Protein AF-A0A9P4PT91-F1 (afdb_monomer_lite)

Secondary structure (DSSP, 8-state):
-------TTTTTTS-HHHHHHHHHHHHHHSTTTT-GGGS-HHHHHHGGGSPEEEEEEESSSEEEEEEEHHHHHHH-HHHHHHHHH-TT-SEEE---TT--HHHHHHHHHHHHHHTT-S-GGG--S----TT--HHHHHHHHHHHHHHHHTT-GGGT----GGGGGG-

Structure (mmCIF, N/CA/C/O backbone):
data_AF-A0A9P4PT91-F1
#
_entry.id   AF-A0A9P4PT91-F1
#
loop_
_atom_site.group_PDB
_atom_site.id
_atom_site.type_symbol
_atom_site.label_atom_id
_atom_site.label_alt_id
_atom_site.label_comp_id
_atom_site.label_asym_id
_atom_site.label_entity_id
_atom_site.label_seq_id
_atom_site.pdbx_PDB_ins_code
_atom_site.Cartn_x
_atom_site.Cartn_y
_atom_site.Cartn_z
_atom_site.occupancy
_atom_site.B_iso_or_equiv
_atom_site.auth_seq_id
_atom_site.auth_comp_id
_atom_site.auth_asym_id
_atom_site.auth_atom_id
_atom_site.pdbx_PDB_model_num
ATOM 1 N N . ARG A 1 1 ? -26.398 12.991 -12.305 1.00 43.22 1 ARG A N 1
ATOM 2 C CA . ARG A 1 1 ? -25.678 12.300 -11.202 1.00 43.22 1 ARG A CA 1
ATOM 3 C C . ARG A 1 1 ? -25.282 13.352 -10.166 1.00 43.22 1 ARG A C 1
ATOM 5 O O . ARG A 1 1 ? -24.507 14.232 -10.513 1.00 43.22 1 ARG A O 1
ATOM 12 N N . LYS A 1 2 ? -25.861 13.339 -8.955 1.00 34.69 2 LYS A N 1
ATOM 13 C CA . LYS A 1 2 ? -25.479 14.269 -7.873 1.00 34.69 2 LYS A CA 1
ATOM 14 C C . LYS A 1 2 ? -24.047 13.945 -7.431 1.00 34.69 2 LYS A C 1
ATOM 16 O O . LYS A 1 2 ? -23.786 12.828 -6.998 1.00 34.69 2 LYS A O 1
ATOM 21 N N . TYR A 1 3 ? -23.131 14.898 -7.578 1.00 34.69 3 TYR A N 1
ATOM 22 C CA . TYR A 1 3 ? -21.775 14.803 -7.043 1.00 34.69 3 TYR A CA 1
ATOM 23 C C . TYR A 1 3 ? -21.829 15.069 -5.538 1.00 34.69 3 TYR A C 1
ATOM 25 O O . TYR A 1 3 ? -22.063 16.197 -5.112 1.00 34.69 3 TYR A O 1
ATOM 33 N N . ILE A 1 4 ? -21.636 14.026 -4.732 1.00 39.88 4 ILE A N 1
ATOM 34 C CA . ILE A 1 4 ? -21.415 14.177 -3.294 1.00 39.88 4 ILE A CA 1
ATOM 35 C C . ILE A 1 4 ? -19.990 14.716 -3.133 1.00 39.88 4 ILE A C 1
ATOM 37 O O . ILE A 1 4 ? -19.023 14.011 -3.425 1.00 39.88 4 ILE A O 1
ATOM 41 N N . LYS A 1 5 ? -19.851 15.979 -2.712 1.00 36.53 5 LYS A N 1
ATOM 42 C CA . LYS A 1 5 ? -18.574 16.504 -2.214 1.00 36.53 5 LYS A CA 1
ATOM 43 C C . LYS A 1 5 ? -18.258 15.756 -0.920 1.00 36.53 5 LYS A C 1
ATOM 45 O O . LYS A 1 5 ? -18.872 16.020 0.108 1.00 36.53 5 LYS A O 1
ATOM 50 N N . LEU A 1 6 ? -17.338 14.800 -0.992 1.00 42.78 6 LEU A N 1
ATOM 51 C CA . LEU A 1 6 ? -16.742 14.197 0.193 1.00 42.78 6 LEU A CA 1
ATOM 52 C C . LEU A 1 6 ? -15.762 15.219 0.759 1.00 42.78 6 LEU A C 1
ATOM 54 O O . LEU A 1 6 ? -14.688 15.442 0.202 1.00 42.78 6 LEU A O 1
ATOM 58 N N . ASP A 1 7 ? -16.193 15.894 1.816 1.00 43.31 7 ASP A N 1
ATOM 59 C CA . ASP A 1 7 ? -15.322 16.726 2.629 1.00 43.31 7 ASP A CA 1
ATOM 60 C C . ASP A 1 7 ? -14.177 15.844 3.164 1.00 43.31 7 ASP A C 1
ATOM 62 O O . ASP A 1 7 ? -14.392 14.668 3.477 1.00 43.31 7 ASP A O 1
ATOM 66 N N . ASN A 1 8 ? -12.954 16.374 3.268 1.00 49.91 8 ASN A N 1
ATOM 67 C CA . ASN A 1 8 ? -11.756 15.615 3.690 1.00 49.91 8 ASN A CA 1
ATOM 68 C C . ASN A 1 8 ? -11.866 15.019 5.118 1.00 49.91 8 ASN A C 1
ATOM 70 O O . ASN A 1 8 ? -10.926 14.399 5.609 1.00 49.91 8 ASN A O 1
ATOM 74 N N . SER A 1 9 ? -13.006 15.207 5.784 1.00 59.09 9 SER A N 1
ATOM 75 C CA . SER A 1 9 ? -13.342 14.764 7.131 1.00 59.09 9 SER A CA 1
ATOM 76 C C . SER A 1 9 ? -14.063 13.414 7.207 1.00 59.09 9 SER A C 1
ATOM 78 O O . SER A 1 9 ? -14.397 12.990 8.309 1.00 59.09 9 SER A O 1
ATOM 80 N N . TYR A 1 10 ? -14.312 12.728 6.080 1.00 68.31 10 TYR A N 1
ATOM 81 C CA . TYR A 1 10 ? -15.187 11.541 6.060 1.00 68.31 10 TYR A CA 1
ATOM 82 C C . TYR A 1 10 ? -14.800 10.457 7.082 1.00 68.31 10 TYR A C 1
ATOM 84 O O . TYR A 1 10 ? -15.677 9.828 7.663 1.00 68.31 10 TYR A O 1
ATOM 92 N N . TYR A 1 11 ? -13.500 10.279 7.328 1.00 74.75 11 TYR A N 1
ATOM 93 C CA . TYR A 1 11 ? -12.976 9.312 8.296 1.00 74.75 11 TYR A CA 1
ATOM 94 C C . TYR A 1 11 ? -12.383 9.956 9.553 1.00 74.75 11 TYR A C 1
ATOM 96 O O . TYR A 1 11 ? -12.202 9.278 10.557 1.00 74.75 11 TYR A O 1
ATOM 104 N N . SER A 1 12 ? -12.085 11.259 9.543 1.00 73.50 12 SER A N 1
ATOM 105 C CA . SER A 1 12 ? -11.182 11.868 10.531 1.00 73.50 12 SER A CA 1
ATOM 106 C C . SER A 1 12 ? -11.732 11.933 11.961 1.00 73.50 12 SER A C 1
ATOM 108 O O . SER A 1 12 ? -10.968 12.196 12.887 1.00 73.50 12 SER A O 1
ATOM 110 N N . LYS A 1 13 ? -13.041 11.719 12.143 1.00 82.69 13 LYS A N 1
ATOM 111 C CA . LYS A 1 13 ? -13.725 11.734 13.447 1.00 82.69 13 LYS A CA 1
ATOM 112 C C . LYS A 1 13 ? -13.947 10.342 14.043 1.00 82.69 13 LYS A C 1
ATOM 114 O O . LYS A 1 13 ? -14.300 10.246 15.212 1.00 82.69 13 LYS A O 1
ATOM 119 N N . ASP A 1 14 ? -13.772 9.290 13.250 1.00 89.50 14 ASP A N 1
ATOM 120 C CA . ASP A 1 14 ? -13.993 7.911 13.681 1.00 89.50 14 ASP A CA 1
ATOM 121 C C . ASP A 1 14 ? -12.738 7.327 14.345 1.00 89.50 14 ASP A C 1
ATOM 123 O O . ASP A 1 14 ? -11.615 7.744 14.037 1.00 89.50 14 ASP A O 1
ATOM 127 N N . THR A 1 15 ? -12.909 6.310 15.195 1.00 93.31 15 THR A N 1
ATOM 128 C CA . THR A 1 15 ? -11.783 5.496 15.678 1.00 93.31 15 THR A CA 1
ATOM 129 C C . THR A 1 15 ? -11.127 4.750 14.507 1.00 93.31 15 THR A C 1
ATOM 131 O O . THR A 1 15 ? -11.815 4.416 13.536 1.00 93.31 15 THR A O 1
ATOM 134 N N . PRO A 1 16 ? -9.815 4.461 14.554 1.00 93.50 16 PRO A N 1
ATOM 135 C CA . PRO A 1 16 ? -9.128 3.714 13.500 1.00 93.50 16 PRO A CA 1
ATOM 136 C C . PRO A 1 16 ? -9.815 2.404 13.093 1.00 93.50 16 PRO A C 1
ATOM 138 O O . PRO A 1 16 ? -9.910 2.114 11.901 1.00 93.50 16 PRO A O 1
ATOM 141 N N . GLU A 1 17 ? -10.358 1.653 14.051 1.00 96.12 17 GLU A N 1
ATOM 142 C CA . GLU A 1 17 ? -11.142 0.438 13.793 1.00 96.12 17 GLU A CA 1
ATOM 143 C C . GLU A 1 17 ? -12.376 0.723 12.922 1.00 96.12 17 GLU A C 1
ATOM 145 O O . GLU A 1 17 ? -12.584 0.079 11.891 1.00 96.12 17 GLU A O 1
ATOM 150 N N . VAL A 1 18 ? -13.158 1.747 13.279 1.00 95.31 18 VAL A N 1
ATOM 151 C CA . VAL A 1 18 ? -14.354 2.154 12.528 1.00 95.31 18 VAL A CA 1
ATOM 152 C C . VAL A 1 18 ? -13.980 2.664 11.135 1.00 95.31 18 VAL A C 1
ATOM 154 O O . VAL A 1 18 ? -14.680 2.361 10.166 1.00 95.31 18 VAL A O 1
ATOM 157 N N . GLN A 1 19 ? -12.865 3.390 10.995 1.00 94.94 19 GLN A N 1
ATOM 158 C CA . GLN A 1 19 ? -12.363 3.827 9.687 1.00 94.94 19 GLN A CA 1
ATOM 159 C C . GLN A 1 19 ? -12.035 2.630 8.784 1.00 94.94 19 GLN A C 1
ATOM 161 O O . GLN A 1 19 ? -12.431 2.611 7.615 1.00 94.94 19 GLN A O 1
ATOM 166 N N . ILE A 1 20 ? -11.344 1.620 9.326 1.00 95.75 20 ILE A N 1
ATOM 167 C CA . ILE A 1 20 ? -10.992 0.389 8.607 1.00 95.75 20 ILE A CA 1
ATOM 168 C C . ILE A 1 20 ? -12.258 -0.382 8.216 1.00 95.75 20 ILE A C 1
ATOM 170 O O . ILE A 1 20 ? -12.422 -0.743 7.052 1.00 95.75 20 ILE A O 1
ATOM 174 N N . ALA A 1 21 ? -13.196 -0.583 9.141 1.00 96.00 21 ALA A N 1
ATOM 175 C CA . ALA A 1 21 ? -14.445 -1.285 8.851 1.00 96.00 21 ALA A CA 1
ATOM 176 C C . ALA A 1 21 ? -15.251 -0.589 7.738 1.00 96.00 21 ALA A C 1
ATOM 178 O O . ALA A 1 21 ? -15.666 -1.231 6.770 1.00 96.00 21 ALA A O 1
ATOM 179 N N . LYS A 1 22 ? -15.407 0.740 7.821 1.00 94.69 22 LYS A N 1
ATOM 180 C CA . LYS A 1 22 ? -16.112 1.535 6.804 1.00 94.69 22 LYS A CA 1
ATOM 181 C C . LYS A 1 22 ? -15.434 1.457 5.437 1.00 94.69 22 LYS A C 1
ATOM 183 O O . LYS A 1 22 ? -16.132 1.294 4.437 1.00 94.69 22 LYS A O 1
ATOM 188 N N . VAL A 1 23 ? -14.101 1.548 5.365 1.00 95.06 23 VAL A N 1
ATOM 189 C CA . VAL A 1 23 ? -13.407 1.476 4.069 1.00 95.06 23 VAL A CA 1
ATOM 190 C C . VAL A 1 23 ? -13.501 0.082 3.449 1.00 95.06 23 VAL A C 1
ATOM 192 O O . VAL A 1 23 ? -13.674 -0.029 2.237 1.00 95.06 23 VAL A O 1
ATOM 195 N N . LEU A 1 24 ? -13.452 -0.980 4.259 1.00 95.69 24 LEU A N 1
ATOM 196 C CA . LEU A 1 24 ? -13.618 -2.353 3.779 1.00 95.69 24 LEU A CA 1
ATOM 197 C C . LEU A 1 24 ? -15.044 -2.617 3.290 1.00 95.69 24 LEU A C 1
ATOM 199 O O . LEU A 1 24 ? -15.231 -3.306 2.289 1.00 95.69 24 LEU A O 1
ATOM 203 N N . GLU A 1 25 ? -16.047 -2.035 3.941 1.00 94.06 25 GLU A N 1
ATOM 204 C CA . GLU A 1 25 ? -17.428 -2.113 3.471 1.00 94.06 25 GLU A CA 1
ATOM 205 C C . GLU A 1 25 ? -17.629 -1.327 2.169 1.00 94.06 25 GLU A C 1
ATOM 207 O O . GLU A 1 25 ? -18.229 -1.828 1.218 1.00 94.06 25 GLU A O 1
ATOM 212 N N . GLN A 1 26 ? -17.048 -0.129 2.058 1.00 91.00 26 GLN A N 1
ATOM 213 C CA . GLN A 1 26 ? -17.035 0.609 0.794 1.00 91.00 26 GLN A CA 1
ATOM 214 C C . GLN A 1 26 ? -16.344 -0.186 -0.314 1.00 91.00 26 GLN A C 1
ATOM 216 O O . GLN A 1 26 ? -16.871 -0.263 -1.419 1.00 91.00 26 GLN A O 1
ATOM 221 N N . GLN A 1 27 ? -15.206 -0.818 -0.023 1.00 92.94 27 GLN A N 1
ATOM 222 C CA . GLN A 1 27 ? -14.451 -1.615 -0.986 1.00 92.94 27 GLN A CA 1
ATOM 223 C C . GLN A 1 27 ? -15.304 -2.725 -1.617 1.00 92.94 27 GLN A C 1
ATOM 225 O O . GLN A 1 27 ? -15.235 -2.907 -2.829 1.00 92.94 27 GLN A O 1
ATOM 230 N N . LYS A 1 28 ? -16.137 -3.432 -0.840 1.00 90.75 28 LYS A N 1
ATOM 231 C CA . LYS A 1 28 ? -17.046 -4.471 -1.372 1.00 90.75 28 LYS A CA 1
ATOM 232 C C . LYS A 1 28 ? -18.072 -3.912 -2.360 1.00 90.75 28 LYS A C 1
ATOM 234 O O . LYS A 1 28 ? -18.453 -4.595 -3.303 1.00 90.75 28 LYS A O 1
ATOM 239 N N . ASN A 1 29 ? -18.501 -2.673 -2.135 1.00 89.38 29 ASN A N 1
ATOM 240 C CA . ASN A 1 29 ? -19.540 -2.002 -2.911 1.00 89.38 29 ASN A CA 1
ATOM 241 C C . ASN A 1 29 ? -18.981 -1.188 -4.098 1.00 89.38 29 ASN A C 1
ATOM 243 O O . ASN A 1 29 ? -19.744 -0.700 -4.933 1.00 89.38 29 ASN A O 1
ATOM 247 N N . MET A 1 30 ? -17.657 -1.020 -4.192 1.00 88.25 30 MET A N 1
ATOM 248 C CA . MET A 1 30 ? -16.996 -0.289 -5.276 1.00 88.25 30 MET A CA 1
ATOM 249 C C . MET A 1 30 ? -16.708 -1.200 -6.471 1.00 88.25 30 MET A C 1
ATOM 251 O O . MET A 1 30 ? -16.255 -2.338 -6.333 1.00 88.25 30 MET A O 1
ATOM 255 N N . ASN A 1 31 ? -16.887 -0.663 -7.680 1.00 82.56 31 ASN A N 1
ATOM 256 C CA . ASN A 1 31 ? -16.481 -1.363 -8.894 1.00 82.56 31 ASN A CA 1
ATOM 257 C C . ASN A 1 31 ? -14.963 -1.617 -8.872 1.00 82.56 31 ASN A C 1
ATOM 259 O O . ASN A 1 31 ? -14.172 -0.689 -8.703 1.00 82.56 31 ASN A O 1
ATOM 263 N N . GLY A 1 32 ? -14.561 -2.876 -9.048 1.00 83.75 32 GLY A N 1
ATOM 264 C CA . GLY A 1 32 ? -13.161 -3.289 -8.986 1.00 83.75 32 GLY A CA 1
ATOM 265 C C . GLY A 1 32 ? -12.648 -3.705 -7.609 1.00 83.75 32 GLY A C 1
ATOM 266 O O . GLY A 1 32 ? -11.500 -4.136 -7.532 1.00 83.75 32 GLY A O 1
ATOM 267 N N . GLY A 1 33 ? -13.466 -3.626 -6.555 1.00 90.88 33 GLY A N 1
ATOM 268 C CA . GLY A 1 33 ? -13.117 -4.150 -5.236 1.00 90.88 33 GLY A CA 1
ATOM 269 C C . GLY A 1 33 ? -11.904 -3.447 -4.630 1.00 90.88 33 GLY A C 1
ATOM 270 O O . GLY A 1 33 ? -11.941 -2.261 -4.344 1.00 90.88 33 GLY A O 1
ATOM 271 N N . ASP A 1 34 ? -10.816 -4.182 -4.446 1.00 89.31 34 ASP A N 1
ATOM 272 C CA . ASP A 1 34 ? -9.512 -3.730 -3.936 1.00 89.31 34 ASP A CA 1
ATOM 273 C C . ASP A 1 34 ? -8.595 -3.086 -4.999 1.00 89.31 34 ASP A C 1
ATOM 275 O O . ASP A 1 34 ? -7.483 -2.666 -4.673 1.00 89.31 34 ASP A O 1
ATOM 279 N N . ASP A 1 35 ? -9.018 -3.008 -6.266 1.00 91.31 35 ASP A N 1
ATOM 280 C CA . ASP A 1 35 ? -8.271 -2.337 -7.335 1.00 91.31 35 ASP A CA 1
ATOM 281 C C . ASP A 1 35 ? -8.541 -0.826 -7.348 1.00 91.31 35 ASP A C 1
ATOM 283 O O . ASP A 1 35 ? -9.485 -0.341 -7.982 1.00 91.31 35 ASP A O 1
ATOM 287 N N . LEU A 1 36 ? -7.656 -0.059 -6.706 1.00 90.94 36 LEU A N 1
ATOM 288 C CA . LEU A 1 36 ? -7.729 1.401 -6.674 1.00 90.94 36 LEU A CA 1
ATOM 289 C C . LEU A 1 36 ? -7.737 2.018 -8.081 1.00 90.94 36 LEU A C 1
ATOM 291 O O . LEU A 1 36 ? -8.304 3.092 -8.257 1.00 90.94 36 LEU A O 1
ATOM 295 N N . LYS A 1 37 ? -7.192 1.358 -9.115 1.00 88.56 37 LYS A N 1
ATOM 296 C CA . LYS A 1 37 ? -7.228 1.889 -10.493 1.00 88.56 37 LYS A CA 1
ATOM 297 C C . LYS A 1 37 ? -8.653 2.003 -11.036 1.00 88.56 37 LYS A C 1
ATOM 299 O O . LYS A 1 37 ? -8.905 2.841 -11.898 1.00 88.56 37 LYS A O 1
ATOM 304 N N . LYS A 1 38 ? -9.581 1.193 -10.518 1.00 89.62 38 LYS A N 1
ATOM 305 C CA . LYS A 1 38 ? -11.000 1.183 -10.907 1.00 89.62 38 LYS A CA 1
ATOM 306 C C . LYS A 1 38 ? -11.856 2.141 -10.075 1.00 89.62 38 LYS A C 1
ATOM 308 O O . LYS A 1 38 ? -13.006 2.401 -10.423 1.00 89.62 38 LYS A O 1
ATOM 313 N N . TRP A 1 39 ? -11.302 2.706 -9.002 1.00 90.75 39 TRP A N 1
ATOM 314 C CA . TRP A 1 39 ? -12.013 3.638 -8.135 1.00 90.75 39 TRP A CA 1
ATOM 315 C C . TRP A 1 39 ? -12.021 5.054 -8.713 1.00 90.75 39 TRP A C 1
ATOM 317 O O . TRP A 1 39 ? -11.015 5.565 -9.219 1.00 90.75 39 TRP A O 1
ATOM 327 N N . SER A 1 40 ? -13.151 5.750 -8.546 1.00 91.38 40 SER A N 1
ATOM 328 C CA . SER A 1 40 ? -13.229 7.180 -8.862 1.00 91.38 40 SER A CA 1
ATOM 329 C C .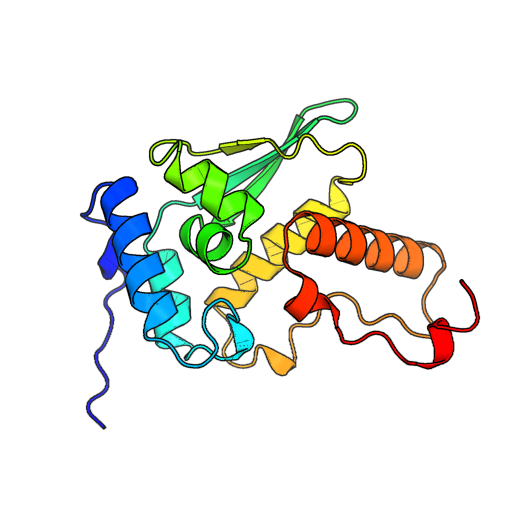 SER A 1 40 ? -12.211 7.981 -8.042 1.00 91.38 40 SER A C 1
ATOM 331 O O . SER A 1 40 ? -11.920 7.648 -6.892 1.00 91.38 40 SER A O 1
ATOM 333 N N . LEU A 1 41 ? -11.697 9.082 -8.600 1.00 91.00 41 LEU A N 1
ATOM 334 C CA . LEU A 1 41 ? -10.751 9.948 -7.886 1.00 91.00 41 LEU A CA 1
ATOM 335 C C . LEU A 1 41 ? -11.312 10.437 -6.543 1.00 91.00 41 LEU A C 1
ATOM 337 O O . LEU A 1 41 ? -10.574 10.525 -5.568 1.00 91.00 41 LEU A O 1
ATOM 341 N N . SER A 1 42 ? -12.612 10.732 -6.481 1.00 91.06 42 SER A N 1
ATOM 342 C CA . SER A 1 42 ? -13.260 11.167 -5.241 1.00 91.06 42 SER A CA 1
ATOM 343 C C . SER A 1 42 ? -13.229 10.084 -4.160 1.00 91.06 42 SER A C 1
ATOM 345 O O . SER A 1 42 ? -12.902 10.386 -3.016 1.00 91.06 42 SER A O 1
ATOM 347 N N . ALA A 1 43 ? -13.527 8.830 -4.517 1.00 91.56 43 ALA A N 1
ATOM 348 C CA . ALA A 1 43 ? -13.463 7.700 -3.587 1.00 91.56 43 ALA A CA 1
ATOM 349 C C . ALA A 1 43 ? -12.028 7.457 -3.099 1.00 91.56 43 ALA A C 1
ATOM 351 O O . ALA A 1 43 ? -11.796 7.254 -1.912 1.00 91.56 43 ALA A O 1
ATOM 352 N N . ARG A 1 44 ? -11.044 7.563 -3.997 1.00 93.00 44 ARG A N 1
ATOM 353 C CA . ARG A 1 44 ? -9.631 7.429 -3.632 1.00 93.00 44 ARG A CA 1
ATOM 354 C C . ARG A 1 44 ? -9.155 8.543 -2.703 1.00 93.00 44 ARG A C 1
ATOM 356 O O . AR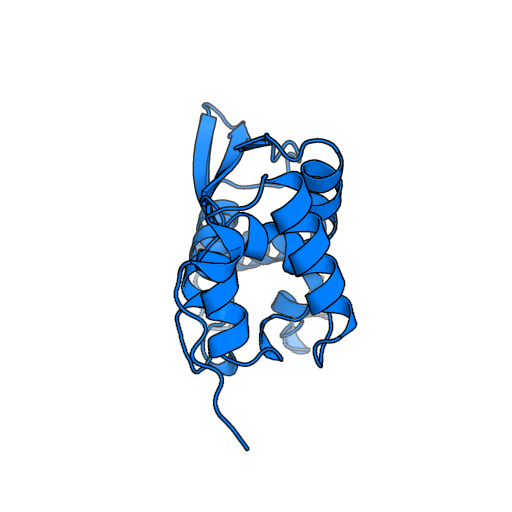G A 1 44 ? -8.488 8.259 -1.716 1.00 93.00 44 ARG A O 1
ATOM 363 N N . LYS A 1 45 ? -9.529 9.798 -2.970 1.00 92.44 45 LYS A N 1
ATOM 364 C CA . LYS A 1 45 ? -9.183 10.940 -2.107 1.00 92.44 45 LYS A CA 1
ATOM 365 C C . LYS A 1 45 ? -9.733 10.789 -0.691 1.00 92.44 45 LYS A C 1
ATOM 367 O O . LYS A 1 45 ? -9.058 11.203 0.246 1.00 92.44 45 LYS A O 1
ATOM 372 N N . ALA A 1 46 ? -10.893 10.152 -0.522 1.00 91.50 46 ALA A N 1
ATOM 373 C CA . ALA A 1 46 ? -11.448 9.881 0.803 1.00 91.50 46 ALA A CA 1
ATOM 374 C C . ALA A 1 46 ? -10.506 9.024 1.671 1.00 91.50 46 ALA A C 1
ATOM 376 O O . ALA A 1 46 ? -10.460 9.220 2.881 1.00 91.50 46 ALA A O 1
ATOM 377 N N . LEU A 1 47 ? -9.674 8.162 1.072 1.00 92.88 47 LEU A N 1
ATOM 378 C CA . LEU A 1 47 ? -8.670 7.357 1.787 1.00 92.88 47 LEU A CA 1
ATOM 379 C C . LEU A 1 47 ? -7.586 8.206 2.469 1.00 92.88 47 LEU A C 1
ATOM 381 O O . LEU A 1 47 ? -6.928 7.728 3.390 1.00 92.88 47 LEU A O 1
ATOM 385 N N . LYS A 1 48 ? -7.415 9.471 2.053 1.00 89.25 48 LYS A N 1
ATOM 386 C CA . LYS A 1 48 ? -6.540 10.441 2.729 1.00 89.25 48 LYS A CA 1
ATOM 387 C C . LYS A 1 48 ? -7.065 10.840 4.113 1.00 89.25 48 LYS A C 1
ATOM 389 O O . LYS A 1 48 ? -6.294 11.342 4.918 1.00 89.25 48 LYS A O 1
ATOM 394 N N . GLY A 1 49 ? -8.363 10.661 4.372 1.00 80.50 49 GLY A N 1
ATOM 395 C CA . GLY A 1 49 ? -8.992 11.033 5.641 1.00 80.50 49 GLY A CA 1
ATOM 396 C C . GLY A 1 49 ? -8.544 10.179 6.831 1.00 80.50 49 GLY A C 1
ATOM 397 O O . GLY A 1 49 ? -8.735 10.596 7.971 1.00 80.50 49 GLY A O 1
ATOM 398 N N . GLY A 1 50 ? -7.945 9.009 6.579 1.00 76.44 50 GLY A N 1
ATOM 399 C CA . GLY A 1 50 ? -7.260 8.230 7.608 1.00 76.44 50 GLY A CA 1
ATOM 400 C C . GLY A 1 50 ? -5.851 8.759 7.878 1.00 76.44 50 GLY A C 1
ATOM 401 O O . GLY A 1 50 ? -5.226 9.372 7.012 1.00 76.44 50 GLY A O 1
ATOM 402 N N . ARG A 1 51 ? -5.325 8.503 9.081 1.00 84.88 51 ARG A N 1
ATOM 403 C CA . ARG A 1 51 ? -3.938 8.861 9.427 1.00 84.88 51 ARG A CA 1
ATOM 404 C C . ARG A 1 51 ? -2.942 8.143 8.501 1.00 84.88 51 ARG A C 1
ATOM 406 O O . ARG A 1 51 ? -3.217 7.051 7.998 1.00 84.88 51 ARG A O 1
ATOM 413 N N . SER A 1 52 ? -1.778 8.751 8.276 1.00 93.12 52 SER A N 1
ATOM 414 C CA . SER A 1 52 ? -0.642 8.042 7.676 1.00 93.12 52 SER A CA 1
ATOM 415 C C . SER A 1 52 ? -0.168 6.933 8.615 1.00 93.12 52 SER A C 1
ATOM 417 O O . SER A 1 52 ? -0.261 7.070 9.834 1.00 93.12 52 SER A O 1
ATOM 419 N N . ALA A 1 53 ? 0.344 5.850 8.041 1.00 95.75 53 ALA A N 1
ATOM 420 C CA . ALA A 1 53 ? 1.067 4.814 8.761 1.00 95.75 53 ALA A CA 1
ATOM 421 C C . ALA A 1 53 ? 2.437 4.595 8.110 1.00 95.75 53 ALA A C 1
ATOM 423 O O . ALA A 1 53 ? 2.603 4.781 6.900 1.00 95.75 53 ALA A O 1
ATOM 424 N N . ALA A 1 54 ? 3.417 4.207 8.917 1.00 96.62 54 ALA A N 1
ATOM 425 C CA . ALA A 1 54 ? 4.757 3.887 8.461 1.00 96.62 54 ALA A CA 1
ATOM 426 C C . ALA A 1 54 ? 4.876 2.412 8.060 1.00 96.62 54 ALA A C 1
ATOM 428 O O . ALA A 1 54 ? 4.311 1.531 8.700 1.00 96.62 54 ALA A O 1
ATOM 429 N N . ILE A 1 55 ? 5.656 2.133 7.021 1.00 96.94 55 ILE A N 1
ATOM 430 C CA . ILE A 1 55 ? 6.140 0.800 6.672 1.00 96.94 55 ILE A CA 1
ATOM 431 C C . ILE A 1 55 ? 7.586 0.700 7.150 1.00 96.94 55 ILE A C 1
ATOM 433 O O . ILE A 1 55 ? 8.440 1.468 6.700 1.00 96.94 55 ILE A O 1
ATOM 437 N N . LEU A 1 56 ? 7.851 -0.243 8.051 1.00 96.31 56 LEU A N 1
ATOM 438 C CA . LEU A 1 56 ? 9.152 -0.422 8.690 1.00 96.31 56 LEU A CA 1
ATOM 439 C C . LEU A 1 56 ? 9.944 -1.541 8.017 1.00 96.31 56 LEU A C 1
ATOM 441 O O . LEU A 1 56 ? 9.501 -2.687 8.020 1.00 96.31 56 LEU A O 1
ATOM 445 N N . VAL A 1 57 ? 11.127 -1.235 7.478 1.00 95.50 57 VAL A N 1
ATOM 446 C CA . VAL A 1 57 ? 12.013 -2.230 6.845 1.00 95.50 57 VAL A CA 1
ATOM 447 C C . VAL A 1 57 ? 13.280 -2.415 7.689 1.00 95.50 57 VAL A C 1
ATOM 449 O O . VAL A 1 57 ? 14.102 -1.492 7.746 1.00 95.50 57 VAL A O 1
ATOM 452 N N . PRO A 1 58 ? 13.488 -3.586 8.320 1.00 88.31 58 PRO A N 1
ATOM 453 C CA . PRO A 1 58 ? 14.679 -3.856 9.118 1.00 88.31 58 PRO A CA 1
ATOM 454 C C . PRO A 1 58 ? 15.843 -4.291 8.210 1.00 88.31 58 PRO A C 1
ATOM 456 O O . PRO A 1 58 ? 15.948 -5.452 7.817 1.00 88.31 58 PRO A O 1
ATOM 459 N N . LYS A 1 59 ? 16.748 -3.374 7.842 1.00 82.19 59 LYS A N 1
ATOM 460 C CA . LYS A 1 59 ? 17.990 -3.728 7.129 1.00 82.19 59 LYS A CA 1
ATOM 461 C C . LYS A 1 59 ? 19.129 -2.767 7.463 1.00 82.19 59 LYS A C 1
ATOM 463 O O . LYS A 1 59 ? 19.130 -1.635 6.998 1.00 82.19 59 LYS A O 1
ATOM 468 N N . ARG A 1 60 ? 20.144 -3.256 8.199 1.00 76.94 60 ARG A N 1
ATOM 469 C CA . ARG A 1 60 ? 21.308 -2.463 8.671 1.00 76.94 60 ARG A CA 1
ATOM 470 C C . ARG A 1 60 ? 20.888 -1.133 9.336 1.00 76.94 60 ARG A C 1
ATOM 472 O O . ARG A 1 60 ? 21.571 -0.127 9.200 1.00 76.94 60 ARG A O 1
ATOM 479 N N . GLY A 1 61 ? 19.733 -1.145 9.999 1.00 85.81 61 GLY A N 1
ATOM 480 C CA . GLY A 1 61 ? 19.001 0.031 10.461 1.00 85.81 61 GLY A CA 1
ATOM 481 C C . GLY A 1 61 ? 17.496 -0.134 10.232 1.00 85.81 61 GLY A C 1
ATOM 482 O O . GLY A 1 61 ? 17.059 -1.091 9.585 1.00 85.81 61 GLY A O 1
ATOM 483 N N . LEU A 1 62 ? 16.713 0.796 10.775 1.00 91.56 62 LEU A N 1
ATOM 484 C CA . LEU A 1 62 ? 15.268 0.873 10.578 1.00 91.56 62 LEU A CA 1
ATOM 485 C C . LEU A 1 62 ? 14.975 1.925 9.504 1.00 91.56 62 LEU A C 1
ATOM 487 O O . LEU A 1 62 ? 15.169 3.114 9.736 1.00 91.56 62 LEU A O 1
ATOM 491 N N . SER A 1 63 ? 14.546 1.498 8.314 1.00 95.38 63 SER A N 1
ATOM 492 C CA . SER A 1 63 ? 14.025 2.428 7.301 1.00 95.38 63 SER A CA 1
ATOM 493 C C . SER A 1 63 ? 12.520 2.607 7.484 1.00 95.38 63 SER A C 1
ATOM 495 O O . SER A 1 63 ? 11.806 1.618 7.656 1.00 95.38 63 SER A O 1
ATOM 497 N N . VAL A 1 64 ? 12.051 3.855 7.422 1.00 96.44 64 VAL A N 1
ATOM 498 C CA . VAL A 1 64 ? 10.663 4.247 7.701 1.00 96.44 64 VAL A CA 1
ATOM 499 C C . VAL A 1 64 ? 10.075 4.923 6.465 1.00 96.44 64 VAL A C 1
ATOM 501 O O . VAL A 1 64 ? 10.613 5.923 5.992 1.00 96.44 64 VAL A O 1
ATOM 504 N N . PHE A 1 65 ? 8.973 4.387 5.936 1.00 96.88 65 PHE A N 1
ATOM 505 C CA . PHE A 1 65 ? 8.303 4.939 4.753 1.00 96.88 65 PHE A CA 1
ATOM 506 C C . PHE A 1 65 ? 6.815 5.159 5.011 1.00 96.88 65 PHE A C 1
ATOM 508 O O . PHE A 1 65 ? 6.079 4.206 5.241 1.00 96.88 65 PHE A O 1
ATOM 515 N N . GLU A 1 66 ? 6.349 6.403 4.940 1.00 96.94 66 GLU A N 1
ATOM 516 C CA . GLU A 1 66 ? 4.949 6.733 5.228 1.00 96.94 66 GLU A CA 1
ATOM 517 C C . GLU A 1 66 ? 4.027 6.607 4.011 1.00 96.94 66 GLU A C 1
ATOM 519 O O . GLU A 1 66 ? 4.332 7.095 2.914 1.00 96.94 66 GLU A O 1
ATOM 524 N N . ALA A 1 67 ? 2.842 6.037 4.236 1.00 96.31 67 ALA A N 1
ATOM 525 C CA . ALA A 1 67 ? 1.750 5.989 3.272 1.00 96.31 67 ALA A CA 1
ATOM 526 C C . ALA A 1 67 ? 0.376 6.150 3.959 1.00 96.31 67 ALA A C 1
ATOM 528 O O . ALA A 1 67 ? 0.252 5.935 5.166 1.00 96.31 67 ALA A O 1
ATOM 529 N N . PRO A 1 68 ? -0.685 6.529 3.221 1.00 96.75 68 PRO A N 1
ATOM 530 C CA . PRO A 1 68 ? -2.030 6.635 3.781 1.00 96.75 68 PRO A CA 1
ATOM 531 C C . PRO A 1 68 ? -2.525 5.256 4.234 1.00 96.75 68 PRO A C 1
ATOM 533 O O . PRO A 1 68 ? -2.667 4.352 3.405 1.00 96.75 68 PRO A O 1
ATOM 536 N N . LYS A 1 69 ? -2.827 5.094 5.529 1.00 96.94 69 LYS A N 1
ATOM 537 C CA . LYS A 1 69 ? -3.170 3.792 6.120 1.00 96.94 69 LYS A CA 1
ATOM 538 C C . LYS A 1 69 ? -4.330 3.109 5.398 1.00 96.94 69 LYS A C 1
ATOM 540 O O . LYS A 1 69 ? -4.231 1.945 5.026 1.00 96.94 69 LYS A O 1
ATOM 545 N N . LEU A 1 70 ? -5.407 3.847 5.125 1.00 96.75 70 LEU A N 1
ATOM 546 C CA . LEU A 1 70 ? -6.583 3.292 4.446 1.00 96.75 70 LEU A CA 1
ATOM 547 C C . LEU A 1 70 ? -6.281 2.880 2.997 1.00 96.75 70 LEU A C 1
ATOM 549 O O . LEU A 1 70 ? -6.842 1.903 2.512 1.00 96.75 70 LEU A O 1
ATOM 553 N N . ALA A 1 71 ? -5.352 3.558 2.313 1.00 96.44 71 ALA A N 1
ATOM 554 C CA . ALA A 1 71 ? -4.902 3.128 0.989 1.00 96.44 71 ALA A CA 1
ATOM 555 C C . ALA A 1 71 ? -4.111 1.814 1.060 1.00 96.44 71 ALA A C 1
ATOM 557 O O . ALA A 1 71 ? -4.294 0.946 0.205 1.00 96.44 71 ALA A O 1
ATOM 558 N N . MET A 1 72 ? -3.277 1.638 2.089 1.00 97.56 72 MET A N 1
ATOM 559 C CA . MET A 1 72 ? -2.562 0.380 2.330 1.00 97.56 72 MET A CA 1
ATOM 560 C C . MET A 1 72 ? -3.542 -0.770 2.609 1.00 97.56 72 MET A C 1
ATOM 562 O O . MET A 1 72 ? -3.446 -1.819 1.982 1.00 97.56 72 MET A O 1
ATOM 566 N N . VAL A 1 73 ? -4.528 -0.540 3.484 1.00 97.62 73 VAL A N 1
ATOM 567 C CA . VAL A 1 73 ? -5.582 -1.506 3.850 1.00 97.62 73 VAL A CA 1
ATOM 568 C C . VAL A 1 73 ? -6.413 -1.940 2.638 1.00 97.62 73 VAL A C 1
ATOM 570 O O . VAL A 1 73 ? -6.709 -3.124 2.471 1.00 97.62 73 VAL A O 1
ATOM 573 N N . VAL A 1 74 ? -6.795 -1.005 1.766 1.00 96.62 74 VAL A N 1
ATOM 574 C CA . VAL A 1 74 ? -7.570 -1.350 0.565 1.00 96.62 74 VAL A CA 1
ATOM 575 C C . VAL A 1 74 ? -6.714 -2.132 -0.425 1.00 96.62 74 VAL A C 1
ATOM 577 O O . VAL A 1 74 ? -7.155 -3.160 -0.927 1.00 96.62 74 VAL A O 1
ATOM 580 N N . SER A 1 75 ? -5.494 -1.674 -0.698 1.00 95.62 75 SER A N 1
ATOM 581 C CA . SER A 1 75 ? -4.692 -2.196 -1.810 1.00 95.62 75 SER A CA 1
ATOM 582 C C . SER A 1 75 ? -3.916 -3.480 -1.508 1.00 95.62 75 SER A C 1
ATOM 584 O O . SER A 1 75 ? -3.600 -4.208 -2.447 1.00 95.62 75 SER A O 1
ATOM 586 N N . SER A 1 76 ? -3.612 -3.772 -0.239 1.00 97.56 76 SER A N 1
ATOM 587 C CA . SER A 1 76 ? -2.822 -4.937 0.173 1.00 97.56 76 SER A CA 1
ATOM 588 C C . SER A 1 76 ? -3.592 -5.789 1.186 1.00 97.56 76 SER A C 1
ATOM 590 O O . SER A 1 76 ? -3.805 -5.337 2.311 1.00 97.56 76 SER A O 1
ATOM 592 N N . PRO A 1 77 ? -3.969 -7.040 0.856 1.00 97.31 77 PRO A N 1
ATOM 593 C CA . PRO A 1 77 ? -4.596 -7.941 1.825 1.00 97.31 77 PRO A CA 1
ATOM 594 C C . PRO A 1 77 ? -3.666 -8.290 2.998 1.00 97.31 77 PRO A C 1
ATOM 596 O O . PRO A 1 77 ? -4.138 -8.464 4.115 1.00 97.31 77 PRO A O 1
ATOM 599 N N . VAL A 1 78 ? -2.347 -8.332 2.781 1.00 98.06 78 VAL A N 1
ATOM 600 C CA . VAL A 1 78 ? -1.375 -8.596 3.857 1.00 98.06 78 VAL A CA 1
ATOM 601 C C . VAL A 1 78 ? -1.369 -7.460 4.877 1.00 98.06 78 VAL A C 1
ATOM 603 O O . VAL A 1 78 ? -1.489 -7.701 6.076 1.00 98.06 78 VAL A O 1
ATOM 606 N N . ILE A 1 79 ? -1.290 -6.212 4.407 1.00 98.12 79 ILE A N 1
ATOM 607 C CA . ILE A 1 79 ? -1.334 -5.045 5.294 1.00 98.12 79 ILE A CA 1
ATOM 608 C C . ILE A 1 79 ? -2.723 -4.888 5.925 1.00 98.12 79 ILE A C 1
ATOM 610 O O . ILE A 1 79 ? -2.835 -4.511 7.091 1.00 98.12 79 ILE A O 1
ATOM 614 N N . ARG A 1 80 ? -3.785 -5.196 5.170 1.00 98.12 80 ARG A N 1
ATOM 615 C CA . ARG A 1 80 ? -5.164 -5.205 5.666 1.00 98.12 80 ARG A CA 1
ATOM 616 C C . ARG A 1 80 ? -5.305 -6.084 6.896 1.00 98.12 80 ARG A C 1
ATOM 618 O O . ARG A 1 80 ? -5.788 -5.584 7.902 1.00 98.12 80 AR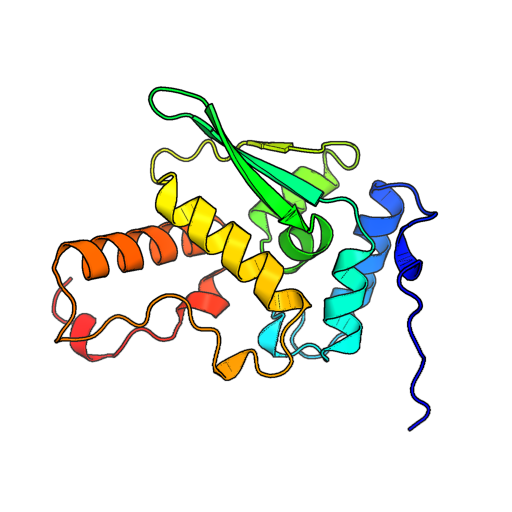G A O 1
ATOM 625 N N . ASN A 1 81 ? -4.887 -7.347 6.815 1.00 98.31 81 ASN A N 1
ATOM 626 C CA . ASN A 1 81 ? -5.033 -8.296 7.918 1.00 98.31 81 ASN A CA 1
ATOM 627 C C . ASN A 1 81 ? -4.349 -7.766 9.181 1.00 98.31 81 ASN A C 1
ATOM 629 O O . ASN A 1 81 ? -4.980 -7.683 10.229 1.00 98.31 81 ASN A O 1
ATOM 633 N N . TYR A 1 82 ? -3.117 -7.271 9.043 1.00 98.44 82 TYR A N 1
ATOM 634 C CA . TYR A 1 82 ? -2.385 -6.679 10.160 1.00 98.44 82 TYR A CA 1
ATOM 635 C C . TYR A 1 82 ? -3.125 -5.496 10.802 1.00 98.44 82 TYR A C 1
ATOM 637 O O . TYR A 1 82 ? -3.254 -5.435 12.018 1.00 98.44 82 TYR A O 1
ATOM 645 N N . PHE A 1 83 ? -3.633 -4.540 10.017 1.00 98.06 83 PHE A N 1
ATOM 646 C CA . PHE A 1 83 ? -4.330 -3.387 10.596 1.00 98.06 83 PHE A CA 1
ATOM 647 C C . PHE A 1 83 ? -5.755 -3.691 11.059 1.00 98.06 83 PHE A C 1
ATOM 649 O O . PHE A 1 83 ? -6.277 -2.935 11.869 1.00 98.06 83 PHE A O 1
ATOM 656 N N . VAL A 1 84 ? -6.381 -4.767 10.582 1.00 97.69 84 VAL A N 1
ATOM 657 C CA . VAL A 1 84 ? -7.635 -5.274 11.158 1.00 97.69 84 VAL A CA 1
ATOM 658 C C . VAL A 1 84 ? -7.380 -5.846 12.555 1.00 97.69 84 VAL A C 1
ATOM 660 O O . VAL A 1 84 ? -8.156 -5.575 13.462 1.00 97.69 84 VAL A O 1
ATOM 663 N N . GLU A 1 85 ? -6.277 -6.571 12.746 1.00 98.06 85 GLU A N 1
ATOM 664 C CA . GLU A 1 85 ? -5.871 -7.114 14.053 1.00 98.06 85 GLU A CA 1
ATOM 665 C C . GLU A 1 85 ? -5.299 -6.034 14.991 1.00 98.06 85 GLU A C 1
ATOM 667 O O . GLU A 1 85 ? -5.428 -6.119 16.212 1.00 98.06 85 GLU A O 1
ATOM 672 N N . HIS A 1 86 ? -4.695 -4.985 14.424 1.00 98.06 86 HIS A N 1
ATOM 673 C CA . HIS A 1 86 ? -4.054 -3.888 15.152 1.00 98.06 86 HIS A CA 1
ATOM 674 C C . HIS A 1 86 ? -4.524 -2.510 14.643 1.00 98.06 86 HIS A C 1
ATOM 676 O O . HIS A 1 86 ? -3.735 -1.741 14.071 1.00 98.06 86 HIS A O 1
ATOM 682 N N . PRO A 1 87 ? -5.804 -2.148 14.846 1.00 97.00 87 PRO A N 1
ATOM 683 C CA . PRO A 1 87 ? -6.390 -0.935 14.277 1.00 97.00 87 PRO A CA 1
ATOM 684 C C . PRO A 1 87 ? -5.738 0.352 14.780 1.00 97.00 87 PRO A C 1
ATOM 686 O O . PRO A 1 87 ? -5.624 1.303 14.011 1.00 97.00 87 PRO A O 1
ATOM 689 N N . GLU A 1 88 ? -5.219 0.381 16.004 1.00 96.25 88 GLU A N 1
ATOM 690 C CA . GLU A 1 88 ? -4.533 1.556 16.563 1.00 96.25 88 GLU A CA 1
ATOM 691 C C . GLU A 1 88 ? -3.082 1.704 16.089 1.00 96.25 88 GLU A C 1
ATOM 693 O O . GLU A 1 88 ? -2.476 2.761 16.255 1.00 96.25 88 GLU A O 1
ATOM 698 N N . SER A 1 89 ? -2.514 0.670 15.461 1.00 97.25 89 SER A N 1
ATOM 699 C CA . SER A 1 89 ? -1.117 0.708 15.042 1.00 97.25 89 SER A CA 1
ATOM 700 C C . SER A 1 89 ? -0.878 1.781 13.980 1.00 97.25 89 SER A C 1
ATOM 702 O O . SER A 1 89 ? -1.617 1.897 12.993 1.00 97.25 89 SER A O 1
ATOM 704 N N . THR A 1 90 ? 0.184 2.558 14.163 1.00 96.75 90 THR A N 1
ATOM 705 C CA . THR A 1 90 ? 0.678 3.541 13.192 1.00 96.75 90 THR A CA 1
ATOM 706 C C . THR A 1 90 ? 1.783 2.969 12.308 1.00 96.75 90 THR A C 1
ATOM 708 O O . THR A 1 90 ? 2.317 3.685 11.466 1.00 96.75 90 THR A O 1
ATOM 711 N N . GLU A 1 91 ? 2.129 1.690 12.477 1.00 97.50 91 GLU A N 1
ATOM 712 C CA . GLU A 1 91 ? 3.304 1.073 11.864 1.00 97.50 91 GLU A CA 1
ATOM 713 C C . GLU A 1 91 ? 2.998 -0.343 11.368 1.00 97.50 91 GLU A C 1
ATOM 715 O O . GLU A 1 91 ? 2.452 -1.169 12.096 1.00 97.50 91 GLU A O 1
ATOM 720 N N . PHE A 1 92 ? 3.389 -0.649 10.132 1.00 97.88 92 PHE A N 1
ATOM 721 C CA . PHE A 1 92 ? 3.367 -1.991 9.560 1.00 97.88 92 PHE A CA 1
ATOM 722 C C . PHE A 1 92 ? 4.802 -2.549 9.484 1.00 97.88 92 PHE A C 1
ATOM 724 O O . PHE A 1 92 ? 5.622 -2.013 8.724 1.00 97.88 92 PHE A O 1
ATOM 731 N N . PRO A 1 93 ? 5.130 -3.617 10.233 1.00 97.31 93 PRO A N 1
ATOM 732 C CA . PRO A 1 93 ? 6.453 -4.223 10.212 1.00 97.31 93 PRO A CA 1
ATOM 733 C C . PRO A 1 93 ? 6.629 -5.091 8.958 1.00 97.31 93 PRO A C 1
ATOM 735 O O . PRO A 1 93 ? 6.108 -6.200 8.847 1.00 97.31 93 PRO A O 1
ATOM 738 N N . ALA A 1 94 ? 7.408 -4.603 7.994 1.00 95.62 94 ALA A N 1
ATOM 739 C CA . ALA A 1 94 ? 7.718 -5.311 6.759 1.00 95.62 94 ALA A CA 1
ATOM 740 C C . ALA A 1 94 ? 8.886 -6.291 6.992 1.00 95.62 94 ALA A C 1
ATOM 742 O O . ALA A 1 94 ? 10.018 -6.059 6.570 1.00 95.62 94 ALA A O 1
ATOM 743 N N . LEU A 1 95 ? 8.603 -7.398 7.686 1.00 94.88 95 LEU A N 1
ATOM 744 C CA . LEU A 1 95 ? 9.615 -8.358 8.159 1.00 94.88 95 LEU A CA 1
ATOM 745 C C . LEU A 1 95 ? 10.148 -9.321 7.085 1.00 94.88 95 LEU A C 1
ATOM 747 O O . LEU A 1 95 ? 11.087 -10.071 7.344 1.00 94.88 95 LEU A O 1
ATOM 751 N N . ASN A 1 96 ? 9.573 -9.334 5.880 1.00 94.75 96 ASN A N 1
ATOM 752 C CA . ASN A 1 96 ? 10.020 -10.251 4.835 1.00 94.75 96 ASN A CA 1
ATOM 753 C C . ASN A 1 96 ? 11.439 -9.871 4.339 1.00 94.75 96 ASN A C 1
ATOM 755 O O . ASN A 1 96 ? 11.648 -8.731 3.914 1.00 94.75 96 ASN A O 1
ATOM 759 N N . PRO A 1 97 ? 12.412 -10.806 4.302 1.00 93.88 97 PRO A N 1
ATOM 760 C CA . PRO A 1 97 ? 13.806 -10.517 3.925 1.00 93.88 97 PRO A CA 1
ATOM 761 C C . PRO A 1 97 ? 13.986 -10.065 2.461 1.00 93.88 97 PRO A C 1
ATOM 763 O O . PRO A 1 97 ? 15.019 -9.489 2.076 1.00 93.88 97 PRO A O 1
ATOM 766 N N . HIS A 1 98 ? 12.984 -10.305 1.615 1.00 93.94 98 HIS A N 1
ATOM 767 C CA . HIS A 1 98 ? 12.966 -9.839 0.233 1.00 93.94 98 HIS A CA 1
ATOM 768 C C . HIS A 1 98 ? 12.563 -8.367 0.109 1.00 93.94 98 HIS A C 1
ATOM 770 O O . HIS A 1 98 ? 12.857 -7.757 -0.920 1.00 93.94 98 HIS A O 1
ATOM 776 N N . PHE A 1 99 ? 11.996 -7.749 1.150 1.00 95.19 99 PHE A N 1
ATOM 777 C CA . PHE A 1 99 ? 11.713 -6.320 1.135 1.00 95.19 99 PHE A CA 1
ATOM 778 C C . PHE A 1 99 ? 13.005 -5.502 1.118 1.00 95.19 99 PHE A C 1
ATOM 780 O O . PHE A 1 99 ? 13.811 -5.493 2.049 1.00 95.19 99 PHE A O 1
ATOM 787 N N . LYS A 1 100 ? 13.221 -4.799 0.004 1.00 95.19 100 LYS A N 1
ATOM 788 C CA . LYS A 1 100 ? 14.302 -3.821 -0.138 1.00 95.19 100 LYS A CA 1
ATOM 789 C C . LYS A 1 100 ? 13.747 -2.434 0.162 1.00 95.19 100 LYS A C 1
ATOM 791 O O . LYS A 1 100 ? 12.673 -2.094 -0.321 1.00 95.19 100 LYS A O 1
ATOM 796 N N . ALA A 1 101 ? 14.506 -1.622 0.895 1.00 94.50 101 ALA A N 1
ATOM 797 C CA . ALA A 1 101 ? 14.100 -0.276 1.304 1.00 94.50 101 ALA A CA 1
ATOM 798 C C . ALA A 1 101 ? 13.578 0.568 0.123 1.00 94.50 101 ALA A C 1
ATOM 800 O O . ALA A 1 101 ? 12.431 0.992 0.141 1.00 94.50 101 ALA A O 1
ATOM 801 N N . LYS A 1 102 ? 14.351 0.673 -0.968 1.00 93.38 102 LYS A N 1
ATOM 802 C CA . LYS A 1 102 ? 13.959 1.399 -2.194 1.00 93.38 102 LYS A CA 1
ATOM 803 C C . LYS A 1 102 ? 12.676 0.863 -2.854 1.00 93.38 102 LYS A C 1
ATOM 805 O O . LYS A 1 102 ? 11.915 1.615 -3.462 1.00 93.38 102 LYS A O 1
ATOM 810 N N . ALA A 1 103 ? 12.416 -0.441 -2.741 1.00 94.75 103 ALA A N 1
ATOM 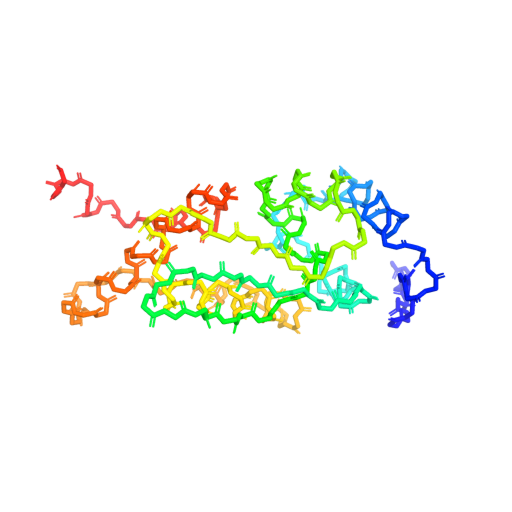811 C CA . ALA A 1 103 ? 11.197 -1.043 -3.274 1.00 94.75 103 ALA A CA 1
ATOM 812 C C . ALA A 1 103 ? 9.968 -0.637 -2.450 1.00 94.75 103 ALA A C 1
ATOM 814 O O . ALA A 1 103 ? 8.959 -0.218 -3.012 1.00 94.75 103 ALA A O 1
ATOM 815 N N . ILE A 1 104 ? 10.081 -0.698 -1.122 1.00 96.62 104 ILE A N 1
ATOM 816 C CA . ILE A 1 104 ? 9.031 -0.252 -0.202 1.00 96.62 104 ILE A CA 1
ATOM 817 C C . ILE A 1 104 ? 8.800 1.257 -0.307 1.00 96.62 104 ILE A C 1
ATOM 819 O O . ILE A 1 104 ? 7.652 1.686 -0.357 1.00 96.62 104 ILE A O 1
ATOM 823 N N . GLU A 1 105 ? 9.861 2.053 -0.433 1.00 95.25 105 GLU A N 1
ATOM 824 C CA . GLU A 1 105 ? 9.778 3.490 -0.709 1.00 95.25 105 GLU A CA 1
ATOM 825 C C . GLU A 1 105 ? 8.939 3.772 -1.960 1.00 95.25 105 GLU A C 1
ATOM 827 O O . GLU A 1 105 ? 8.018 4.592 -1.932 1.00 95.25 105 GLU A O 1
ATOM 832 N N . SER A 1 106 ? 9.214 3.043 -3.046 1.00 94.31 106 SER A N 1
ATOM 833 C CA . SER A 1 106 ? 8.480 3.166 -4.308 1.00 94.31 106 SER A CA 1
ATOM 834 C C . SER A 1 106 ? 7.005 2.790 -4.147 1.00 94.31 106 SER A C 1
ATOM 836 O O . SER A 1 106 ? 6.141 3.458 -4.709 1.00 94.31 106 SER A O 1
ATOM 838 N N . ILE A 1 107 ? 6.696 1.760 -3.353 1.00 95.75 107 ILE A N 1
ATOM 839 C CA . ILE A 1 107 ? 5.315 1.347 -3.051 1.00 95.75 107 ILE A CA 1
ATOM 840 C C . ILE A 1 107 ? 4.601 2.413 -2.212 1.00 95.75 107 ILE A C 1
ATOM 842 O O . ILE A 1 107 ? 3.487 2.812 -2.548 1.00 95.75 107 ILE A O 1
ATOM 846 N N . ALA A 1 108 ? 5.241 2.930 -1.161 1.00 95.88 108 ALA A N 1
ATOM 847 C CA . ALA A 1 108 ? 4.690 3.992 -0.320 1.00 95.88 108 ALA A CA 1
ATOM 848 C C . ALA A 1 108 ? 4.436 5.277 -1.125 1.00 95.88 108 ALA A C 1
ATOM 850 O O . ALA A 1 108 ? 3.390 5.921 -1.007 1.00 95.88 108 ALA A O 1
ATOM 851 N N . HIS A 1 109 ? 5.372 5.636 -2.005 1.00 93.69 109 HIS A N 1
ATOM 852 C CA . HIS A 1 109 ? 5.199 6.724 -2.959 1.00 93.69 109 HIS A CA 1
ATOM 853 C C . HIS A 1 109 ? 4.030 6.465 -3.916 1.00 93.69 109 HIS A C 1
ATOM 855 O O . HIS A 1 109 ? 3.155 7.323 -4.044 1.00 93.69 109 HIS A O 1
ATOM 861 N N . TRP A 1 110 ? 3.957 5.270 -4.508 1.00 93.44 110 TRP A N 1
ATOM 862 C CA . TRP A 1 110 ? 2.855 4.880 -5.382 1.00 93.44 110 TRP A CA 1
ATOM 863 C C . TRP A 1 110 ? 1.503 5.006 -4.673 1.00 93.44 110 TRP A C 1
ATOM 865 O O . TRP A 1 110 ? 0.602 5.602 -5.243 1.00 93.44 110 TRP A O 1
ATOM 875 N N . LEU A 1 111 ? 1.366 4.567 -3.417 1.00 94.19 111 LEU A N 1
ATOM 876 C CA . LEU A 1 111 ? 0.123 4.687 -2.638 1.00 94.19 111 LEU A CA 1
ATOM 877 C C . LEU A 1 111 ? -0.317 6.143 -2.419 1.00 94.19 111 LEU A C 1
ATOM 879 O O . LEU A 1 111 ? -1.507 6.451 -2.490 1.00 94.19 111 LEU A O 1
ATOM 883 N N . ARG A 1 112 ? 0.633 7.059 -2.189 1.00 93.19 112 ARG A N 1
ATOM 884 C CA . ARG A 1 112 ? 0.351 8.501 -2.050 1.00 93.19 112 ARG A CA 1
ATOM 885 C C . ARG A 1 112 ? -0.146 9.108 -3.361 1.00 93.19 112 ARG A C 1
ATOM 887 O O . ARG A 1 112 ? -1.138 9.842 -3.378 1.00 93.19 112 ARG A O 1
ATOM 894 N N . ILE A 1 113 ? 0.513 8.775 -4.468 1.00 91.56 113 ILE A N 1
ATOM 895 C CA . ILE A 1 113 ? 0.086 9.219 -5.798 1.00 91.56 113 ILE A CA 1
ATOM 896 C C . ILE A 1 113 ? -1.264 8.585 -6.154 1.00 91.56 113 ILE A C 1
ATOM 898 O O . ILE A 1 113 ? -2.159 9.262 -6.672 1.00 91.56 113 ILE A O 1
ATOM 902 N N . ALA A 1 114 ? -1.440 7.307 -5.811 1.00 91.12 114 ALA A N 1
ATOM 903 C CA . ALA A 1 114 ? -2.604 6.515 -6.160 1.00 91.12 114 ALA A CA 1
ATOM 904 C C . ALA A 1 114 ? -3.901 7.158 -5.681 1.00 91.12 114 ALA A C 1
ATOM 906 O O . ALA A 1 114 ? -4.927 7.008 -6.331 1.00 91.12 114 ALA A O 1
ATOM 907 N N . ILE A 1 115 ? -3.871 7.927 -4.593 1.00 92.44 115 ILE A N 1
ATOM 908 C CA . ILE A 1 115 ? -5.060 8.588 -4.053 1.00 92.44 115 ILE A CA 1
ATOM 909 C C . ILE A 1 115 ? -5.239 10.052 -4.465 1.00 92.44 115 ILE A C 1
ATOM 911 O O . ILE A 1 115 ? -6.273 10.649 -4.173 1.00 92.44 115 ILE A O 1
ATOM 915 N N . THR A 1 116 ? -4.257 10.647 -5.142 1.00 88.31 116 THR A N 1
ATOM 916 C CA . THR A 1 116 ? -4.241 12.087 -5.448 1.00 88.31 116 THR A CA 1
ATOM 917 C C . THR A 1 116 ? -4.376 12.399 -6.934 1.00 88.31 116 THR A C 1
ATOM 919 O O . THR A 1 116 ? -4.986 13.414 -7.276 1.00 88.31 116 THR A O 1
ATOM 922 N N . VAL A 1 117 ? -3.875 11.531 -7.816 1.00 87.44 117 VAL A N 1
ATOM 923 C CA . VAL A 1 117 ? -3.807 11.812 -9.257 1.00 87.44 117 VAL A CA 1
ATOM 924 C C . VAL A 1 117 ? -5.016 11.249 -10.019 1.00 87.44 117 VAL A C 1
ATOM 926 O O . VAL A 1 117 ? -5.377 10.085 -9.817 1.00 87.44 117 VAL A O 1
ATOM 929 N N . PRO A 1 118 ? -5.652 12.024 -10.920 1.00 81.56 118 PRO A N 1
ATOM 930 C CA . PRO A 1 118 ? -6.801 11.561 -11.702 1.00 81.56 118 PRO A CA 1
ATOM 931 C C . PRO A 1 118 ? -6.503 10.333 -12.577 1.00 81.56 118 PRO A C 1
ATOM 933 O O . PRO A 1 118 ? -7.256 9.362 -12.540 1.00 81.56 118 PRO A O 1
ATOM 936 N N . GLU A 1 119 ? -5.382 10.340 -13.298 1.00 79.06 119 GLU A N 1
ATOM 937 C CA . GLU A 1 119 ? -5.059 9.387 -14.368 1.00 79.06 119 GLU A CA 1
ATOM 938 C C . GLU A 1 119 ? -4.130 8.254 -13.903 1.00 79.06 119 GLU A C 1
ATOM 940 O O . GLU A 1 119 ? -2.956 8.178 -14.268 1.00 79.06 119 GLU A O 1
ATOM 945 N N . LEU A 1 120 ? -4.656 7.324 -13.102 1.00 73.31 120 LEU A N 1
ATOM 946 C CA . LEU A 1 120 ? -3.848 6.217 -12.563 1.00 73.31 120 LEU A CA 1
ATOM 947 C C . LEU A 1 120 ? -3.286 5.261 -13.610 1.00 73.31 120 LEU A C 1
ATOM 949 O O . LEU A 1 120 ? -2.242 4.660 -13.386 1.00 73.31 120 LEU A O 1
ATOM 953 N N . GLN A 1 121 ? -3.936 5.149 -14.763 1.00 64.56 121 GLN A N 1
ATOM 954 C CA . GLN A 1 121 ? -3.463 4.351 -15.898 1.00 64.56 121 GLN A CA 1
ATOM 955 C C . GLN A 1 121 ? -2.064 4.759 -16.407 1.00 64.56 121 GLN A C 1
ATOM 957 O O . GLN A 1 121 ? -1.359 3.949 -17.022 1.00 64.56 121 GLN A O 1
ATOM 962 N N . ASN A 1 122 ? -1.641 5.989 -16.095 1.00 60.53 122 ASN A N 1
ATOM 963 C CA . ASN A 1 122 ? -0.326 6.529 -16.431 1.00 60.53 122 ASN A CA 1
ATOM 964 C C . ASN A 1 122 ? 0.682 6.395 -15.277 1.00 60.53 122 ASN A C 1
ATOM 966 O O . ASN A 1 122 ? 1.889 6.442 -15.506 1.00 60.53 122 ASN A O 1
ATOM 970 N N . ILE A 1 123 ? 0.209 6.161 -14.049 1.00 64.56 123 ILE A N 1
ATOM 971 C CA . ILE A 1 123 ? 1.047 5.975 -12.860 1.00 64.56 123 ILE A CA 1
ATOM 972 C C . ILE A 1 123 ? 1.376 4.503 -12.749 1.00 64.56 123 ILE A C 1
ATOM 974 O O . ILE A 1 123 ? 0.704 3.712 -12.083 1.00 64.56 123 ILE A O 1
ATOM 978 N N . ARG A 1 124 ? 2.422 4.129 -13.468 1.00 63.94 124 ARG A N 1
ATOM 979 C CA . ARG A 1 124 ? 2.874 2.753 -13.503 1.00 63.94 124 ARG A CA 1
ATOM 980 C C . ARG A 1 124 ? 4.048 2.583 -12.566 1.00 63.94 124 ARG A C 1
ATOM 982 O O . ARG A 1 124 ? 4.975 3.389 -12.542 1.00 63.94 124 ARG A O 1
ATOM 989 N N . ILE A 1 125 ? 4.005 1.478 -11.836 1.00 73.44 125 ILE A N 1
ATOM 990 C CA . ILE A 1 125 ? 5.209 0.834 -11.318 1.00 73.44 125 ILE A CA 1
ATOM 991 C C . ILE A 1 125 ? 6.205 0.748 -12.479 1.00 73.44 125 ILE A C 1
ATOM 993 O O . ILE A 1 125 ? 5.754 0.459 -13.595 1.00 73.44 125 ILE A O 1
ATOM 997 N N . PRO A 1 126 ? 7.509 1.008 -12.258 1.00 70.00 126 PRO A N 1
ATOM 998 C CA . PRO A 1 126 ? 8.503 1.041 -13.324 1.00 70.00 126 PRO A CA 1
ATOM 999 C C . PRO A 1 126 ? 8.274 -0.062 -14.369 1.00 70.00 126 PRO A C 1
ATOM 1001 O O . PRO A 1 126 ? 8.305 -1.260 -14.061 1.00 70.00 126 PRO A O 1
ATOM 1004 N N . LYS A 1 127 ? 7.944 0.350 -15.602 1.00 73.81 127 LYS A N 1
ATOM 1005 C CA . LYS A 1 127 ? 7.702 -0.581 -16.710 1.00 73.81 127 LYS A CA 1
ATOM 1006 C C . LYS A 1 127 ? 9.020 -1.234 -17.073 1.00 73.81 127 LYS A C 1
ATOM 1008 O O . LYS A 1 127 ? 9.915 -0.528 -17.514 1.00 73.81 127 LYS A O 1
ATOM 1013 N N . LEU A 1 128 ? 9.113 -2.553 -16.976 1.00 79.62 128 LEU A N 1
ATOM 1014 C CA . LEU A 1 128 ? 10.318 -3.245 -17.415 1.00 79.62 128 LEU A CA 1
ATOM 1015 C C . LEU A 1 128 ? 10.441 -3.134 -18.937 1.00 79.62 128 LEU A C 1
ATOM 1017 O O . LEU A 1 128 ? 9.497 -3.432 -19.675 1.00 79.62 128 LEU A O 1
ATOM 1021 N N . GLY A 1 129 ? 11.587 -2.644 -19.399 1.00 76.62 129 GLY A N 1
ATOM 1022 C CA . GLY A 1 129 ? 11.830 -2.335 -20.801 1.00 76.62 129 GLY A CA 1
ATOM 1023 C C . GLY A 1 129 ? 13.218 -2.781 -21.252 1.00 76.62 129 GLY A C 1
ATOM 1024 O O . GLY A 1 129 ? 14.128 -2.883 -20.437 1.00 76.62 129 GLY A O 1
ATOM 1025 N N . PRO A 1 130 ? 13.410 -3.009 -22.563 1.00 76.44 130 PRO A N 1
ATOM 1026 C CA . PRO A 1 130 ? 14.653 -3.568 -23.096 1.00 76.44 130 PRO A CA 1
ATOM 1027 C C . PRO A 1 130 ? 15.808 -2.556 -23.099 1.00 76.44 130 PRO A C 1
ATOM 1029 O O . PRO A 1 130 ? 16.938 -2.923 -23.372 1.00 76.44 130 PRO A O 1
ATOM 1032 N N . LYS A 1 131 ? 15.515 -1.276 -22.834 1.00 85.81 131 LYS A N 1
ATOM 1033 C CA . LYS A 1 131 ? 16.487 -0.177 -22.775 1.00 85.81 131 LYS A CA 1
ATOM 1034 C C . LYS A 1 131 ? 16.799 0.260 -21.336 1.00 85.81 131 LYS A C 1
ATOM 1036 O O . LYS A 1 131 ? 17.345 1.339 -21.143 1.00 85.81 131 LYS A O 1
ATOM 1041 N N . MET A 1 132 ? 16.367 -0.508 -20.335 1.00 86.56 132 MET A N 1
ATOM 1042 C CA . MET A 1 132 ? 16.669 -0.208 -18.936 1.00 86.56 132 MET A CA 1
ATOM 1043 C C . MET A 1 132 ? 18.116 -0.561 -18.619 1.00 86.56 132 MET A C 1
ATOM 1045 O O . MET A 1 132 ? 18.634 -1.544 -19.140 1.00 86.56 132 MET A O 1
ATOM 1049 N N . SER A 1 133 ? 18.738 0.222 -17.739 1.00 90.50 133 SER A N 1
ATOM 1050 C CA . SER A 1 133 ? 19.983 -0.200 -17.102 1.00 90.50 133 SER A CA 1
ATOM 1051 C C . SER A 1 133 ? 19.733 -1.434 -16.225 1.00 90.50 133 SER A C 1
ATOM 1053 O O . SER A 1 133 ? 18.610 -1.651 -15.753 1.00 90.50 133 SER A O 1
ATOM 1055 N N . ASP A 1 134 ? 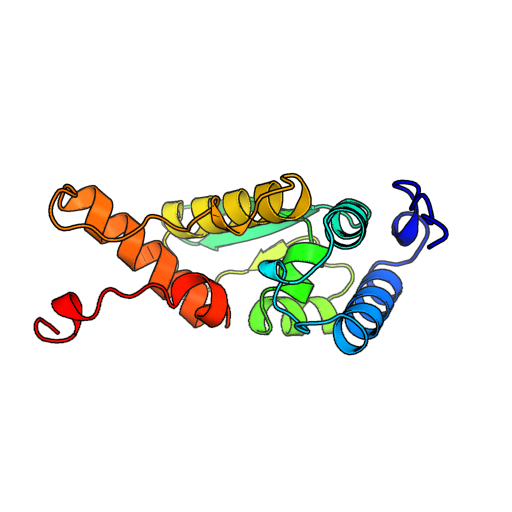20.775 -2.221 -15.960 1.00 89.31 134 ASP A N 1
ATOM 1056 C CA . ASP A 1 134 ? 20.680 -3.382 -15.065 1.00 89.31 134 ASP A CA 1
ATOM 1057 C C . ASP A 1 134 ? 20.180 -2.987 -13.667 1.00 89.31 134 ASP A C 1
ATOM 1059 O O . ASP A 1 134 ? 19.371 -3.694 -13.057 1.00 89.31 134 ASP A O 1
ATOM 1063 N N . ASP A 1 135 ? 20.596 -1.818 -13.176 1.00 89.19 135 ASP A N 1
ATOM 1064 C CA . ASP A 1 135 ? 20.149 -1.280 -11.893 1.00 89.19 135 ASP A CA 1
ATOM 1065 C C . ASP A 1 135 ? 18.661 -0.914 -11.902 1.00 89.19 135 ASP A C 1
ATOM 1067 O O . ASP A 1 135 ? 17.947 -1.201 -10.934 1.00 89.19 135 ASP A O 1
ATOM 1071 N N . ASP A 1 136 ? 18.157 -0.317 -12.982 1.00 87.56 136 ASP A N 1
ATOM 1072 C CA . ASP A 1 136 ? 16.734 0.007 -13.121 1.00 87.56 136 ASP A CA 1
ATOM 1073 C C . ASP A 1 136 ? 15.879 -1.253 -13.238 1.00 87.56 136 ASP A C 1
ATOM 1075 O O . ASP A 1 136 ? 14.839 -1.355 -12.579 1.00 87.56 136 ASP A O 1
ATOM 1079 N N . LEU A 1 137 ? 16.343 -2.241 -14.008 1.00 88.56 137 LEU A N 1
ATOM 1080 C CA . LEU A 1 137 ? 15.699 -3.546 -14.123 1.00 88.56 137 LEU A CA 1
ATOM 1081 C C . LEU A 1 137 ? 15.617 -4.228 -12.754 1.00 88.56 137 LEU A C 1
ATOM 1083 O O . LEU A 1 137 ? 14.536 -4.629 -12.317 1.00 88.56 137 LEU A O 1
ATOM 1087 N N . LYS A 1 138 ? 16.737 -4.291 -12.029 1.00 90.69 138 LYS A N 1
ATOM 1088 C CA . LYS A 1 138 ? 16.813 -4.869 -10.683 1.00 90.69 138 LYS A CA 1
ATOM 1089 C C . LYS A 1 138 ? 15.903 -4.143 -9.696 1.00 90.69 138 LYS A C 1
ATOM 1091 O O . LYS A 1 138 ? 15.208 -4.786 -8.908 1.00 90.69 138 LYS A O 1
ATOM 1096 N N . ASN A 1 139 ? 15.874 -2.812 -9.722 1.00 89.88 139 ASN A N 1
ATOM 1097 C CA . ASN A 1 139 ? 14.981 -2.024 -8.872 1.00 89.88 139 ASN A CA 1
ATOM 1098 C C . ASN A 1 139 ? 13.508 -2.290 -9.210 1.00 89.88 139 ASN A C 1
ATOM 1100 O O . ASN A 1 139 ? 12.714 -2.535 -8.301 1.00 89.88 139 ASN A O 1
ATOM 1104 N N . GLY A 1 140 ? 13.153 -2.317 -10.496 1.00 90.44 140 GLY A N 1
ATOM 1105 C CA . GLY A 1 140 ? 11.802 -2.634 -10.956 1.00 90.44 140 GLY A CA 1
ATOM 1106 C C . GLY A 1 140 ? 11.350 -4.038 -10.543 1.00 90.44 140 GLY A C 1
ATOM 1107 O O . GLY A 1 140 ? 10.233 -4.204 -10.052 1.00 90.44 140 GLY A O 1
ATOM 1108 N N . LEU A 1 141 ? 12.228 -5.038 -10.659 1.00 91.25 141 LEU A N 1
ATOM 1109 C CA . LEU A 1 141 ? 11.968 -6.402 -10.190 1.00 91.25 141 LEU A CA 1
ATOM 1110 C C . LEU A 1 141 ? 11.767 -6.454 -8.670 1.00 91.25 141 LEU A C 1
ATOM 1112 O O . LEU A 1 141 ? 10.803 -7.060 -8.209 1.00 91.25 141 LEU A O 1
ATOM 1116 N N . ASN A 1 142 ? 12.601 -5.761 -7.887 1.00 94.31 142 ASN A N 1
ATOM 1117 C CA . ASN A 1 142 ? 12.438 -5.699 -6.431 1.00 94.31 142 ASN A CA 1
ATOM 1118 C C . ASN A 1 142 ? 11.092 -5.081 -6.015 1.00 94.31 142 ASN A C 1
ATOM 1120 O O . ASN A 1 142 ? 10.464 -5.573 -5.078 1.00 94.31 142 ASN A O 1
ATOM 1124 N N . VAL A 1 143 ? 10.625 -4.030 -6.706 1.00 94.12 143 VAL A N 1
ATOM 1125 C CA . VAL A 1 143 ? 9.290 -3.445 -6.466 1.00 94.12 143 VAL A CA 1
ATOM 1126 C C . VAL A 1 143 ? 8.196 -4.467 -6.753 1.00 94.12 143 VAL A C 1
ATOM 1128 O O . VAL A 1 143 ? 7.277 -4.623 -5.950 1.00 94.12 143 VAL A O 1
ATOM 1131 N N . ARG A 1 144 ? 8.305 -5.197 -7.867 1.00 92.75 144 ARG A N 1
ATOM 1132 C CA . ARG A 1 144 ? 7.317 -6.208 -8.2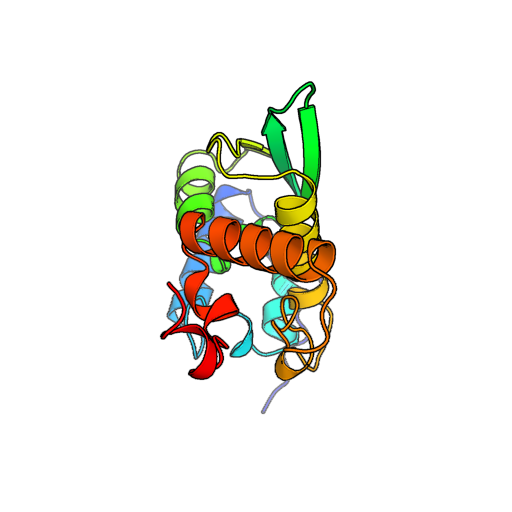61 1.00 92.75 144 ARG A CA 1
ATOM 1133 C C . ARG A 1 144 ? 7.247 -7.364 -7.269 1.00 92.75 144 ARG A C 1
ATOM 1135 O O . ARG A 1 144 ? 6.154 -7.711 -6.837 1.00 92.75 144 ARG A O 1
ATOM 1142 N N . VAL A 1 145 ? 8.396 -7.896 -6.852 1.00 94.44 145 VAL A N 1
ATOM 1143 C CA . VAL A 1 145 ? 8.480 -8.937 -5.815 1.00 94.44 145 VAL A CA 1
ATOM 1144 C C . VAL A 1 145 ? 7.849 -8.451 -4.512 1.00 94.44 145 VAL A C 1
ATOM 1146 O O . VAL A 1 145 ? 7.014 -9.147 -3.943 1.00 94.44 145 VAL A O 1
ATOM 1149 N N . ALA A 1 146 ? 8.183 -7.237 -4.061 1.00 96.06 146 ALA A N 1
ATOM 1150 C CA . ALA A 1 146 ? 7.603 -6.676 -2.844 1.00 96.06 146 ALA A CA 1
ATOM 1151 C C . ALA A 1 146 ? 6.075 -6.526 -2.947 1.00 96.06 146 ALA A C 1
ATOM 1153 O O . ALA A 1 146 ? 5.359 -6.898 -2.021 1.00 96.06 146 ALA A O 1
ATOM 1154 N N . MET A 1 147 ? 5.557 -6.051 -4.081 1.00 95.50 147 MET A N 1
ATOM 1155 C CA . MET A 1 147 ? 4.114 -5.970 -4.308 1.00 95.50 147 MET A CA 1
ATOM 1156 C C . MET A 1 147 ? 3.437 -7.344 -4.333 1.00 95.50 147 MET A C 1
ATOM 1158 O O . MET A 1 147 ? 2.382 -7.498 -3.726 1.00 95.50 147 MET A O 1
ATOM 1162 N N . LEU A 1 148 ? 4.034 -8.354 -4.969 1.00 94.75 148 LEU A N 1
ATOM 1163 C CA . LEU A 1 148 ? 3.495 -9.718 -4.959 1.00 94.75 148 LEU A CA 1
ATOM 1164 C C . LEU A 1 148 ? 3.413 -10.281 -3.536 1.00 94.75 148 LEU A C 1
ATOM 1166 O O . LEU A 1 148 ? 2.364 -10.788 -3.149 1.00 94.75 148 LEU A O 1
ATOM 1170 N N . ILE A 1 149 ? 4.468 -10.104 -2.732 1.00 97.06 149 ILE A N 1
ATOM 1171 C CA . ILE A 1 149 ? 4.486 -10.508 -1.316 1.00 97.06 149 ILE A CA 1
ATOM 1172 C C . ILE A 1 149 ? 3.381 -9.797 -0.523 1.00 97.06 149 ILE A C 1
ATOM 1174 O O . ILE A 1 149 ? 2.753 -10.408 0.332 1.00 97.06 149 ILE A O 1
ATOM 1178 N N . LEU A 1 150 ? 3.106 -8.524 -0.818 1.00 97.06 150 LEU A N 1
ATOM 1179 C CA . LEU A 1 150 ? 2.029 -7.752 -0.187 1.00 97.06 150 LEU A CA 1
ATOM 1180 C C . LEU A 1 150 ? 0.625 -8.096 -0.726 1.00 97.06 150 LEU A C 1
ATOM 1182 O O . LEU A 1 150 ? -0.353 -7.476 -0.305 1.00 97.06 150 LEU A O 1
ATOM 1186 N N . GLY A 1 151 ? 0.490 -9.042 -1.660 1.00 96.06 151 GLY A N 1
ATOM 1187 C CA . GLY A 1 151 ? -0.784 -9.378 -2.305 1.00 96.06 151 GLY A CA 1
ATOM 1188 C C . GLY A 1 151 ? -1.293 -8.305 -3.279 1.00 96.06 151 GLY A C 1
ATOM 1189 O O . GLY A 1 151 ? -2.476 -8.257 -3.598 1.00 96.06 151 GLY A O 1
ATOM 1190 N N . MET A 1 152 ? -0.403 -7.440 -3.765 1.00 94.50 152 MET A N 1
ATOM 1191 C CA . MET A 1 152 ? -0.668 -6.328 -4.685 1.00 94.50 152 MET A CA 1
ATOM 1192 C C . MET A 1 152 ? -0.446 -6.724 -6.163 1.00 94.50 152 MET A C 1
ATOM 1194 O O . MET A 1 152 ? -0.141 -5.873 -6.998 1.00 94.50 152 MET A O 1
ATOM 1198 N N . GLY A 1 153 ? -0.599 -8.012 -6.504 1.00 91.25 153 GLY A N 1
ATOM 1199 C CA . GLY A 1 153 ? -0.276 -8.573 -7.829 1.00 91.25 153 GLY A CA 1
ATOM 1200 C C . GLY A 1 153 ? -0.929 -7.834 -9.002 1.00 91.25 153 GLY A C 1
ATOM 1201 O O . GLY A 1 153 ? -0.258 -7.447 -9.952 1.00 91.25 153 GLY A O 1
ATOM 1202 N N . LYS A 1 154 ? -2.202 -7.455 -8.855 1.00 87.50 154 LYS A N 1
ATOM 1203 C CA . LYS A 1 154 ? -2.960 -6.720 -9.886 1.00 87.50 154 LYS A CA 1
ATOM 1204 C C . LYS A 1 154 ? -2.356 -5.381 -10.321 1.00 87.50 154 LYS A C 1
ATOM 1206 O O . LYS A 1 154 ? -2.761 -4.807 -11.335 1.00 87.50 154 LYS A O 1
ATOM 1211 N N . TYR A 1 155 ? -1.442 -4.816 -9.533 1.00 88.25 155 TYR A N 1
ATOM 1212 C CA . TYR A 1 155 ? -0.764 -3.562 -9.854 1.00 88.25 155 TYR A CA 1
ATOM 1213 C C . TYR A 1 155 ? 0.513 -3.774 -10.675 1.00 88.25 155 TYR A C 1
ATOM 1215 O O . TYR A 1 155 ? 0.984 -2.820 -11.291 1.00 88.25 155 TYR A O 1
ATOM 1223 N N . VAL A 1 156 ? 1.030 -5.006 -10.734 1.00 85.94 156 VAL A N 1
ATOM 1224 C CA . VAL A 1 156 ? 2.265 -5.381 -11.439 1.00 85.94 156 VAL A CA 1
ATOM 1225 C C . VAL A 1 156 ? 2.035 -6.232 -12.695 1.00 85.94 156 VAL A C 1
ATOM 1227 O O . VAL A 1 156 ? 3.006 -6.509 -13.395 1.00 85.94 156 VAL A O 1
ATOM 1230 N N . ASP A 1 157 ? 0.793 -6.588 -13.029 1.00 69.69 157 ASP A N 1
ATOM 1231 C CA . ASP A 1 157 ? 0.445 -7.527 -14.117 1.00 69.69 157 ASP A CA 1
ATOM 1232 C C . ASP A 1 157 ? 0.825 -7.086 -15.551 1.00 69.69 157 ASP A C 1
ATOM 1234 O O . ASP A 1 157 ? 0.675 -7.852 -16.498 1.00 69.69 157 ASP A O 1
ATOM 1238 N N . ASP A 1 158 ? 1.415 -5.903 -15.743 1.00 64.62 158 ASP A N 1
ATOM 1239 C CA . ASP A 1 158 ? 2.020 -5.479 -17.014 1.00 64.62 158 ASP A CA 1
ATOM 1240 C C . ASP A 1 158 ? 3.374 -6.197 -17.267 1.00 64.62 158 ASP A C 1
ATOM 1242 O O . ASP A 1 158 ? 4.378 -5.522 -17.519 1.00 64.62 158 ASP A O 1
ATOM 1246 N N . PHE A 1 159 ? 3.479 -7.526 -17.127 1.00 52.78 159 PHE A N 1
ATOM 1247 C CA . PHE A 1 159 ? 4.705 -8.247 -17.504 1.00 52.78 159 PHE A CA 1
ATOM 1248 C C . PHE A 1 159 ? 4.714 -8.440 -19.027 1.00 52.78 159 PHE A C 1
ATOM 1250 O O . PHE A 1 159 ? 3.848 -9.136 -19.557 1.00 52.78 159 PHE A O 1
ATOM 1257 N N . PRO A 1 160 ? 5.637 -7.810 -19.774 1.00 55.47 160 PRO A N 1
ATOM 1258 C CA . PRO A 1 160 ? 5.700 -8.018 -21.213 1.00 55.47 160 PRO A CA 1
ATOM 1259 C C . PRO A 1 160 ? 6.011 -9.493 -21.496 1.00 55.47 160 PRO A C 1
ATOM 1261 O O . PRO A 1 160 ? 6.995 -10.005 -20.964 1.00 55.47 160 PRO A O 1
ATOM 1264 N N . ALA A 1 161 ? 5.215 -10.148 -22.351 1.00 54.28 161 ALA A N 1
ATOM 1265 C CA . ALA A 1 161 ? 5.352 -11.573 -22.692 1.00 54.28 161 ALA A CA 1
ATOM 1266 C C . ALA A 1 161 ? 6.801 -11.991 -23.023 1.00 54.28 161 ALA A C 1
ATOM 1268 O O . ALA A 1 161 ? 7.251 -13.053 -22.624 1.00 54.28 161 ALA A O 1
ATOM 1269 N N . LYS A 1 162 ? 7.583 -11.095 -23.635 1.00 52.62 162 LYS A N 1
ATOM 1270 C CA . LYS A 1 162 ? 8.996 -11.300 -24.003 1.00 52.62 162 LYS A CA 1
ATOM 1271 C C . LYS A 1 162 ? 9.983 -11.601 -22.860 1.00 52.62 162 LYS A C 1
ATOM 1273 O O . LYS A 1 162 ? 11.143 -11.855 -23.148 1.00 52.62 162 LYS A O 1
ATOM 1278 N N . TYR A 1 163 ? 9.583 -11.475 -21.595 1.00 53.41 163 TYR A N 1
ATOM 1279 C CA . TYR A 1 163 ? 10.424 -11.827 -20.441 1.00 53.41 163 TYR A CA 1
ATOM 1280 C C . TYR A 1 163 ? 9.992 -13.144 -19.779 1.00 53.41 163 TYR A C 1
ATOM 1282 O O . TYR A 1 163 ? 10.588 -13.536 -18.780 1.00 53.41 163 TYR A O 1
ATOM 1290 N N . GLN A 1 164 ? 8.950 -13.808 -20.293 1.00 52.81 164 GLN A N 1
ATOM 1291 C CA . GLN A 1 164 ? 8.514 -15.117 -19.798 1.00 52.81 164 GLN A CA 1
ATOM 1292 C C . GLN A 1 164 ? 9.468 -16.239 -20.236 1.00 52.81 164 GLN A C 1
ATOM 1294 O O . GLN A 1 164 ? 9.607 -17.208 -19.506 1.00 52.81 164 GLN A O 1
ATOM 1299 N N . ASP A 1 165 ? 10.187 -16.064 -21.350 1.00 46.91 165 ASP A N 1
ATOM 1300 C CA . ASP A 1 165 ? 11.107 -17.073 -21.901 1.00 46.91 165 ASP A CA 1
ATOM 1301 C C . ASP A 1 165 ? 12.535 -17.008 -21.317 1.00 46.91 165 ASP A C 1
ATOM 1303 O O . ASP A 1 165 ? 13.413 -17.757 -21.734 1.00 46.91 165 ASP A O 1
ATOM 1307 N N . THR A 1 166 ? 12.815 -16.062 -20.410 1.00 46.53 166 THR A N 1
ATOM 1308 C CA . THR A 1 166 ? 14.173 -15.800 -19.872 1.00 46.53 166 THR A CA 1
ATOM 1309 C C . THR A 1 166 ? 14.321 -16.142 -18.382 1.00 46.53 166 THR A C 1
ATOM 1311 O O . THR A 1 166 ? 15.357 -15.835 -17.790 1.00 46.53 166 THR A O 1
ATOM 1314 N N . LEU A 1 167 ? 13.294 -16.743 -17.773 1.00 44.66 167 LEU A N 1
ATOM 1315 C CA . LEU A 1 167 ? 13.278 -17.250 -16.394 1.00 44.66 167 LEU A CA 1
ATOM 1316 C C . LEU A 1 167 ? 13.139 -18.772 -16.403 1.00 44.66 167 LEU A C 1
ATOM 1318 O O . LEU A 1 167 ? 13.774 -19.399 -15.529 1.00 44.66 167 LEU A O 1
#

Radius of gyration: 16.46 Å; chains: 1; bounding box: 47×34×41 Å

Foldseek 3Di:
DDDDQPDLQPPQPDQLLVSLVVLQVVLVVAVPRLPLQRDALRNLLNLQSADWAWEWDDDPDTQTAIARLSLLLSQFVQSVVVCNVVSPHRYDYPDDPLQDNLLVNLVRVLRRCSNHPRNCVPVAQQQDDPPDDPVSNVSSVSNQVSCVVRVNNVRVPNDPPVCVVVD

pLDDT: mean 85.66, std 15.81, range [34.69, 98.44]

Sequence (167 aa):
RKYIKLDNSYYSKDTPEVQIAKVLEQQKNMNGGDDLKKWSLSARKALKGGRSAAILVPKRGLSVFEAPKLAMVVSSPVIRNYFVEHPESTEFPALNPHFKAKAIESIAHWLRIAITVPELQNIRIPKLGPKMSDDDLKNGLNVRVAMLILGMGKYVDDFPAKYQDTL

Organism: NCBI:txid1392251